Protein AF-A0AAV0WCC9-F1 (afdb_monomer_lite)

Sequence (96 aa):
MLQKLVGNKNSCFVHTHEEETTLNRQKINNSCKRKAVDSVVEKPSTIIRRELTQHENEGNLLMSDIKLISRNVQNARASCYPKIPKSRKEVHNTLR

Radius of gyration: 25.15 Å; chains: 1; bounding box: 45×59×78 Å

Secondary structure (DSSP, 8-state):
----------------PPPTHHHHHHHHHHHHHHHHHHTTTS-HHHHHHHHHHHTTTT----HHHHHHHHHHHHHHHHTTSPPPP-SHHHHHHHH-

Foldseek 3Di:
DDDDPPPPPPPPPPPPPDDCQVVLLVVLLVQLLVVCQVCVPDDSVVSSVVSCVVCVPRHPDDPVSSVVSSVSSVVSSVVVDDDDDPDPVVVVVVVD

Structure (mmCIF, N/CA/C/O backbone):
data_AF-A0AAV0WCC9-F1
#
_entry.id   AF-A0AAV0WCC9-F1
#
loop_
_atom_site.group_PDB
_atom_site.id
_atom_site.type_symbol
_atom_site.label_atom_id
_atom_site.label_alt_id
_atom_site.label_comp_id
_atom_site.label_asym_id
_atom_site.label_entity_id
_atom_site.label_seq_id
_atom_site.pdbx_PDB_ins_code
_atom_site.Cartn_x
_atom_site.Cartn_y
_atom_site.Cartn_z
_atom_site.occupancy
_atom_site.B_iso_or_equiv
_atom_site.auth_seq_id
_atom_site.auth_comp_id
_atom_site.auth_asym_id
_atom_site.auth_atom_id
_atom_site.pdbx_PDB_model_num
ATOM 1 N N . MET A 1 1 ? 20.030 48.663 -52.511 1.00 41.97 1 MET A N 1
ATOM 2 C CA . MET A 1 1 ? 19.218 47.879 -51.555 1.00 41.97 1 MET A CA 1
ATOM 3 C C . MET A 1 1 ? 19.903 46.541 -51.344 1.00 41.97 1 MET A C 1
ATOM 5 O O . MET A 1 1 ? 19.880 45.731 -52.256 1.00 41.97 1 MET A O 1
ATOM 9 N N . LEU A 1 2 ? 20.550 46.324 -50.198 1.00 43.84 2 LEU A N 1
ATOM 10 C CA . LEU A 1 2 ? 21.044 45.003 -49.804 1.00 43.84 2 LEU A CA 1
ATOM 11 C C . LEU A 1 2 ? 20.440 44.654 -48.443 1.00 43.84 2 LEU A C 1
ATOM 13 O O . LEU A 1 2 ? 20.398 45.471 -47.525 1.00 43.84 2 LEU A O 1
ATOM 17 N N . GLN A 1 3 ? 19.849 43.469 -48.425 1.00 44.81 3 GLN A N 1
ATOM 18 C CA . GLN A 1 3 ? 18.863 42.952 -47.489 1.00 44.81 3 GLN A CA 1
ATOM 19 C C . GLN A 1 3 ? 19.478 42.742 -46.097 1.00 44.81 3 GLN A C 1
ATOM 21 O O . GLN A 1 3 ? 20.532 42.125 -45.965 1.00 44.81 3 GLN A O 1
ATOM 26 N N . LYS A 1 4 ? 18.814 43.240 -45.047 1.00 47.34 4 LYS A N 1
ATOM 27 C CA . LYS A 1 4 ? 19.166 42.923 -43.657 1.00 47.34 4 LYS A CA 1
ATOM 28 C C . LYS A 1 4 ? 18.871 41.440 -43.406 1.00 47.34 4 LYS A C 1
ATOM 30 O O . LYS A 1 4 ? 17.716 41.029 -43.492 1.00 47.34 4 LYS A O 1
ATOM 35 N N . LEU A 1 5 ? 19.895 40.659 -43.064 1.00 53.81 5 LEU A N 1
ATOM 36 C CA . LEU A 1 5 ? 19.734 39.317 -42.503 1.00 53.81 5 LEU A CA 1
ATOM 37 C C . LEU A 1 5 ? 19.137 39.451 -41.097 1.00 53.81 5 LEU A C 1
ATOM 39 O O . LEU A 1 5 ? 19.838 39.728 -40.125 1.00 53.81 5 LEU A O 1
ATOM 43 N N . VAL A 1 6 ? 17.818 39.290 -40.997 1.00 53.28 6 VAL A N 1
ATOM 44 C CA . VAL A 1 6 ? 17.133 39.092 -39.719 1.00 53.28 6 VAL A CA 1
ATOM 45 C C . VAL A 1 6 ? 17.501 37.691 -39.242 1.00 53.28 6 VAL A C 1
ATOM 47 O O . VAL A 1 6 ? 16.992 36.694 -39.748 1.00 53.28 6 VAL A O 1
ATOM 50 N N . GLY A 1 7 ? 18.438 37.620 -38.297 1.00 51.75 7 GLY A N 1
ATOM 51 C CA . GLY A 1 7 ? 18.761 36.392 -37.582 1.00 51.75 7 GLY A CA 1
ATOM 52 C C . GLY A 1 7 ? 17.533 35.921 -36.814 1.00 51.75 7 GLY A C 1
ATOM 53 O O . GLY A 1 7 ? 17.230 36.434 -35.738 1.00 51.75 7 GLY A O 1
ATOM 54 N N . ASN A 1 8 ? 16.810 34.967 -37.393 1.00 58.97 8 ASN A N 1
ATOM 55 C CA . ASN A 1 8 ? 15.681 34.325 -36.751 1.00 58.97 8 ASN A CA 1
ATOM 56 C C . ASN A 1 8 ? 16.201 33.428 -35.618 1.00 58.97 8 ASN A C 1
ATOM 58 O O . ASN A 1 8 ? 16.703 32.329 -35.857 1.00 58.97 8 ASN A O 1
ATOM 62 N N . LYS A 1 9 ? 16.121 33.912 -34.375 1.00 61.25 9 LYS A N 1
ATOM 63 C CA . LYS A 1 9 ? 16.386 33.101 -33.185 1.00 61.25 9 LYS A CA 1
ATOM 64 C C . LYS A 1 9 ? 15.173 32.208 -32.927 1.00 61.25 9 LYS A C 1
ATOM 66 O O . LYS A 1 9 ? 14.402 32.458 -32.007 1.00 61.25 9 LYS A O 1
ATOM 71 N N . ASN A 1 10 ? 15.026 31.150 -33.720 1.00 64.12 10 ASN A N 1
ATOM 72 C CA . ASN A 1 10 ? 14.186 30.022 -33.335 1.00 64.12 10 ASN A CA 1
ATOM 73 C C . ASN A 1 10 ? 14.878 29.316 -32.161 1.00 64.12 10 ASN A C 1
ATOM 75 O O . ASN A 1 10 ? 15.649 28.378 -32.354 1.00 64.12 10 ASN A O 1
ATOM 79 N N . SER A 1 11 ? 14.651 29.794 -30.936 1.00 63.59 11 SER A N 1
ATOM 80 C CA . SER A 1 11 ? 15.025 29.051 -29.737 1.00 63.59 11 SER A CA 1
ATOM 81 C C . SER A 1 11 ? 14.133 27.814 -29.661 1.00 63.59 11 SER A C 1
ATOM 83 O O . SER A 1 11 ? 13.000 27.878 -29.185 1.00 63.59 11 SER A O 1
ATOM 85 N N . CYS A 1 12 ? 14.627 26.692 -30.178 1.00 65.25 12 CYS A N 1
ATOM 86 C CA . CYS A 1 12 ? 14.043 25.388 -29.907 1.00 65.25 12 CYS A CA 1
ATOM 87 C C . CYS A 1 12 ? 14.224 25.125 -28.409 1.00 65.25 12 CYS A C 1
ATOM 89 O O . CYS A 1 12 ? 15.340 24.888 -27.945 1.00 65.25 12 CYS A O 1
ATOM 91 N N . PHE A 1 13 ? 13.145 25.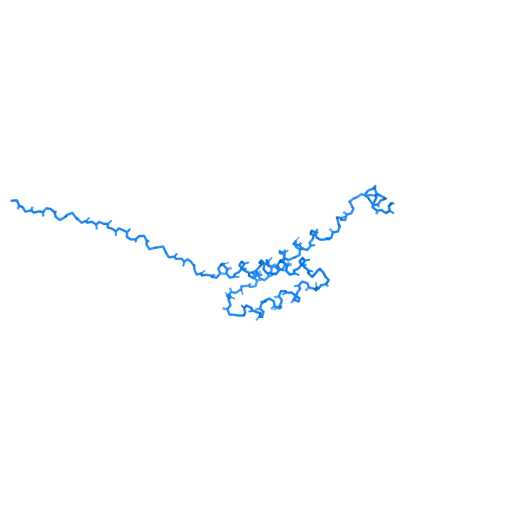261 -27.639 1.00 59.19 13 PHE A N 1
ATOM 92 C CA . PHE A 1 13 ? 13.132 24.890 -26.231 1.00 59.19 13 PHE A CA 1
ATOM 93 C C . PHE A 1 13 ? 13.246 23.365 -26.181 1.00 59.19 13 PHE A C 1
ATOM 95 O O . PHE A 1 13 ? 12.265 22.651 -26.382 1.00 59.19 13 PHE A O 1
ATOM 102 N N . VAL A 1 14 ? 14.463 22.855 -25.998 1.00 64.88 14 VAL A N 1
ATOM 103 C CA . VAL A 1 14 ? 14.683 21.424 -25.785 1.00 64.88 14 VAL A CA 1
ATOM 104 C C . VAL A 1 14 ? 14.049 21.084 -24.443 1.00 64.88 14 VAL A C 1
ATOM 106 O O . VAL A 1 14 ? 14.565 21.449 -23.389 1.00 64.88 14 VAL A O 1
ATOM 109 N N . HIS A 1 15 ? 12.885 20.439 -24.480 1.00 63.22 15 HIS A N 1
ATOM 110 C CA . HIS A 1 15 ? 12.250 19.922 -23.280 1.00 63.22 15 HIS A CA 1
ATOM 111 C C . HIS A 1 15 ? 12.935 18.601 -22.931 1.00 63.22 15 HIS A C 1
ATOM 113 O O . HIS A 1 15 ? 12.559 17.539 -23.422 1.00 63.22 15 HIS A O 1
ATOM 119 N N . THR A 1 16 ? 14.012 18.680 -22.152 1.00 62.78 16 THR A N 1
ATOM 120 C CA . THR A 1 16 ? 14.681 17.497 -21.612 1.00 62.78 16 THR A CA 1
ATOM 121 C C . THR A 1 16 ? 13.710 16.832 -20.640 1.00 62.78 16 THR A C 1
ATOM 123 O O . THR A 1 16 ? 13.490 17.334 -19.540 1.00 62.78 16 THR A O 1
ATOM 126 N N . HIS A 1 17 ? 13.061 15.753 -21.073 1.00 60.94 17 HIS A N 1
ATOM 127 C CA . HIS A 1 17 ? 12.194 14.973 -20.201 1.00 60.94 17 HIS A CA 1
ATOM 128 C C . HIS A 1 17 ? 13.090 14.290 -19.162 1.00 60.94 17 HIS A C 1
ATOM 130 O O . HIS A 1 17 ? 13.983 13.528 -19.533 1.00 60.94 17 HIS A O 1
ATOM 136 N N . GLU A 1 18 ? 12.895 14.589 -17.875 1.00 58.12 18 GLU A N 1
ATOM 137 C CA . GLU A 1 18 ? 13.541 13.815 -16.813 1.00 58.12 18 GLU A CA 1
ATOM 138 C C . GLU A 1 18 ? 13.189 12.335 -17.000 1.00 58.12 18 GLU A C 1
ATOM 140 O O . GLU A 1 18 ? 12.065 12.000 -17.391 1.00 58.12 18 GLU A O 1
ATOM 145 N N . GLU A 1 19 ? 14.165 11.455 -16.782 1.00 59.84 19 GLU A N 1
ATOM 146 C CA . GLU A 1 19 ? 14.032 10.038 -17.106 1.00 59.84 19 GLU A CA 1
ATOM 147 C C . GLU A 1 19 ? 12.757 9.416 -16.517 1.00 59.84 19 GLU A C 1
ATOM 149 O O . GLU A 1 19 ? 12.375 9.694 -15.375 1.00 59.84 19 GLU A O 1
ATOM 154 N N . GLU A 1 20 ? 12.138 8.511 -17.284 1.00 63.47 20 GLU A N 1
ATOM 155 C CA . GLU A 1 20 ? 10.832 7.851 -17.068 1.00 63.47 20 GLU A CA 1
ATOM 156 C C . GLU A 1 20 ? 10.689 7.095 -15.721 1.00 63.47 20 GLU A C 1
ATOM 158 O O . GLU A 1 20 ? 9.646 6.536 -15.373 1.00 63.47 20 GLU A O 1
ATOM 163 N N . THR A 1 21 ? 11.734 7.120 -14.900 1.00 69.56 21 THR A N 1
ATOM 164 C CA . THR A 1 21 ? 11.830 6.499 -13.582 1.00 69.56 21 THR A CA 1
ATOM 165 C C . THR A 1 21 ? 10.744 6.956 -12.600 1.00 69.56 21 THR A C 1
ATOM 167 O O . THR A 1 21 ? 10.356 6.194 -11.712 1.00 69.56 21 THR A O 1
ATOM 170 N N . THR A 1 22 ? 10.227 8.183 -12.729 1.00 76.81 22 THR A N 1
ATOM 171 C CA . THR A 1 22 ? 9.146 8.708 -11.874 1.00 76.81 22 THR A CA 1
ATOM 172 C C . THR A 1 22 ? 7.812 8.027 -12.165 1.00 76.81 22 THR A C 1
ATOM 174 O O . THR A 1 22 ? 7.105 7.635 -11.233 1.00 76.81 22 THR A O 1
ATOM 177 N N . LEU A 1 23 ? 7.491 7.814 -13.442 1.00 80.69 23 LEU A N 1
ATOM 178 C CA . LEU A 1 23 ? 6.278 7.117 -13.865 1.00 80.69 23 LEU A CA 1
ATOM 179 C C . LEU A 1 23 ? 6.310 5.653 -13.434 1.00 80.69 23 LEU A C 1
ATOM 181 O O . LEU A 1 23 ? 5.318 5.149 -12.909 1.00 80.69 23 LEU A O 1
ATOM 185 N N . ASN A 1 24 ? 7.457 4.988 -13.555 1.00 83.31 24 ASN A N 1
ATOM 186 C CA . ASN A 1 24 ? 7.585 3.590 -13.145 1.00 83.31 24 ASN A CA 1
ATOM 187 C C . ASN A 1 24 ? 7.459 3.423 -11.622 1.00 83.31 24 ASN A C 1
ATOM 189 O O . ASN A 1 24 ? 6.694 2.578 -11.150 1.00 83.31 24 ASN A O 1
ATOM 193 N N . ARG A 1 25 ? 8.069 4.317 -10.827 1.00 86.56 25 ARG A N 1
ATOM 194 C CA . ARG A 1 25 ? 7.830 4.392 -9.370 1.00 86.56 25 ARG A CA 1
ATOM 195 C C . ARG A 1 25 ? 6.342 4.518 -9.036 1.00 86.56 25 ARG A C 1
ATOM 197 O O . ARG A 1 25 ? 5.839 3.841 -8.134 1.00 86.56 25 ARG A O 1
ATOM 204 N N . GLN A 1 26 ? 5.626 5.381 -9.755 1.00 88.69 26 GLN A N 1
ATOM 205 C CA . GLN A 1 26 ? 4.195 5.589 -9.544 1.00 88.69 26 GLN A CA 1
ATOM 206 C C . GLN A 1 26 ? 3.363 4.363 -9.932 1.00 88.69 26 GLN A C 1
ATOM 208 O O . GLN A 1 26 ? 2.456 4.002 -9.176 1.00 88.69 26 GLN A O 1
ATOM 213 N N . LYS A 1 27 ? 3.677 3.699 -11.054 1.00 89.88 27 LYS A N 1
ATOM 214 C CA . LYS A 1 27 ? 3.021 2.452 -11.487 1.00 89.88 27 LYS A CA 1
ATOM 215 C C . LYS A 1 27 ? 3.119 1.381 -10.400 1.00 89.88 27 LYS A C 1
ATOM 217 O O . LYS A 1 27 ? 2.084 0.883 -9.949 1.00 89.88 27 LYS A O 1
ATOM 222 N N . ILE A 1 28 ? 4.328 1.119 -9.898 1.00 90.88 28 ILE A N 1
ATOM 223 C CA . ILE A 1 28 ? 4.581 0.128 -8.840 1.00 90.88 28 ILE A CA 1
ATOM 224 C C . ILE A 1 28 ? 3.827 0.499 -7.556 1.00 90.88 28 ILE A C 1
ATOM 226 O O . ILE A 1 28 ? 3.118 -0.327 -6.979 1.00 90.88 28 ILE A O 1
ATOM 230 N N . ASN A 1 29 ? 3.906 1.762 -7.120 1.00 92.00 29 ASN A N 1
ATOM 231 C CA . ASN A 1 29 ? 3.195 2.234 -5.928 1.00 92.00 29 ASN A CA 1
ATOM 232 C C . ASN A 1 29 ? 1.669 2.072 -6.054 1.00 92.00 29 ASN A C 1
ATOM 234 O O . ASN A 1 29 ? 1.002 1.655 -5.105 1.00 92.00 29 ASN A O 1
ATOM 238 N N . ASN A 1 30 ? 1.099 2.394 -7.214 1.00 93.31 30 ASN A N 1
ATOM 239 C CA . ASN A 1 30 ? -0.337 2.279 -7.449 1.00 93.31 30 ASN A CA 1
ATOM 240 C C . ASN A 1 30 ? -0.795 0.818 -7.524 1.00 93.31 30 ASN A C 1
ATOM 242 O O . ASN A 1 30 ? -1.828 0.488 -6.938 1.00 93.31 30 ASN A O 1
ATOM 246 N N . SER A 1 31 ? -0.018 -0.054 -8.167 1.00 92.69 31 SER A N 1
ATOM 247 C CA . SER A 1 31 ? -0.297 -1.492 -8.212 1.00 92.69 31 SER A CA 1
ATOM 248 C C . SER A 1 31 ? -0.286 -2.111 -6.810 1.00 92.69 31 SER A C 1
ATOM 250 O O . SER A 1 31 ? -1.263 -2.742 -6.398 1.00 92.69 31 SER A O 1
ATOM 252 N N . CYS A 1 32 ? 0.749 -1.816 -6.014 1.00 94.12 32 CYS A N 1
ATOM 253 C CA . CYS A 1 32 ? 0.849 -2.244 -4.619 1.00 94.12 32 CYS A CA 1
ATOM 254 C C . CYS A 1 32 ? -0.357 -1.799 -3.775 1.00 94.12 32 CYS A C 1
ATOM 256 O O . CYS A 1 32 ? -0.914 -2.609 -3.035 1.00 94.12 32 CYS A O 1
ATOM 258 N N . LYS A 1 33 ? -0.788 -0.530 -3.884 1.00 95.00 33 LYS A N 1
ATOM 259 C CA . LYS A 1 33 ? -1.959 -0.017 -3.147 1.00 95.00 33 LYS A CA 1
ATOM 260 C C . LYS A 1 33 ? -3.242 -0.767 -3.503 1.00 95.00 33 LYS A C 1
ATOM 262 O O . LYS A 1 33 ? -3.986 -1.125 -2.597 1.00 95.00 33 LYS A O 1
ATOM 267 N N . ARG A 1 34 ? -3.490 -1.016 -4.796 1.00 94.44 34 ARG A N 1
ATOM 268 C CA . ARG A 1 34 ? -4.680 -1.749 -5.262 1.00 94.44 34 ARG A CA 1
ATOM 269 C C . ARG A 1 34 ? -4.700 -3.173 -4.714 1.00 94.44 34 ARG A C 1
ATOM 271 O O . ARG A 1 34 ? -5.624 -3.532 -3.997 1.00 94.44 34 ARG A O 1
ATOM 278 N N . LYS A 1 35 ? -3.620 -3.931 -4.933 1.00 93.19 35 LYS A N 1
ATOM 279 C CA . LYS A 1 35 ? -3.508 -5.324 -4.466 1.00 93.19 35 LYS A CA 1
ATOM 280 C C . LYS A 1 35 ? -3.624 -5.448 -2.945 1.00 93.19 35 LYS A C 1
ATOM 282 O O . LYS A 1 35 ? -4.108 -6.456 -2.444 1.00 93.19 35 LYS A O 1
ATOM 287 N N . ALA A 1 36 ? -3.188 -4.432 -2.204 1.00 92.38 36 ALA A N 1
ATOM 288 C CA . ALA A 1 36 ? -3.299 -4.406 -0.751 1.00 92.38 36 ALA A CA 1
ATOM 289 C C . ALA A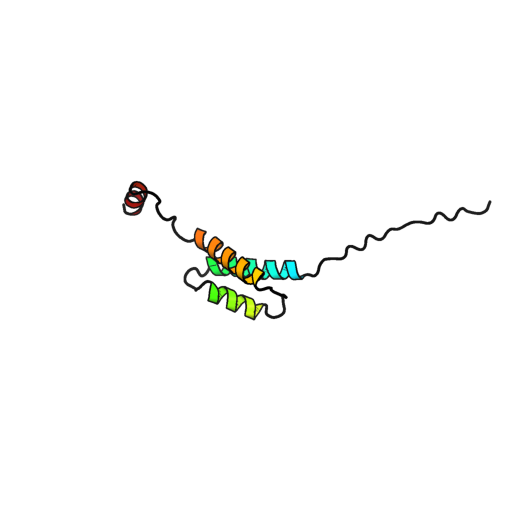 1 36 ? -4.731 -4.217 -0.237 1.00 92.38 36 ALA A C 1
ATOM 291 O O . ALA A 1 36 ? -5.046 -4.731 0.834 1.00 92.38 36 ALA A O 1
ATOM 292 N N . VAL A 1 37 ? -5.567 -3.496 -0.985 1.00 92.94 37 VAL A N 1
ATOM 293 C CA . VAL A 1 37 ? -7.001 -3.345 -0.707 1.00 92.94 37 VAL A CA 1
ATOM 294 C C . VAL A 1 37 ? -7.764 -4.589 -1.163 1.00 92.94 37 VAL A C 1
ATOM 296 O O . VAL A 1 37 ? -8.608 -5.080 -0.424 1.00 92.94 37 VAL A O 1
ATOM 299 N N . ASP A 1 38 ? -7.418 -5.147 -2.326 1.00 91.56 38 ASP A N 1
ATOM 300 C CA . ASP A 1 38 ? -8.072 -6.347 -2.866 1.00 91.56 38 ASP A CA 1
ATOM 301 C C . ASP A 1 38 ? -7.778 -7.597 -2.012 1.00 91.56 38 ASP A C 1
ATOM 303 O O . ASP A 1 38 ? -8.644 -8.445 -1.808 1.00 91.56 38 ASP A O 1
ATOM 307 N N . SER A 1 39 ? -6.555 -7.708 -1.478 1.00 88.88 39 SER A N 1
ATOM 308 C CA . SER A 1 39 ? -6.082 -8.845 -0.679 1.00 88.88 39 SER A CA 1
ATOM 309 C C . SER A 1 39 ? -5.660 -8.405 0.727 1.00 88.88 39 SER A C 1
ATOM 311 O O . SER A 1 39 ? -4.484 -8.426 1.10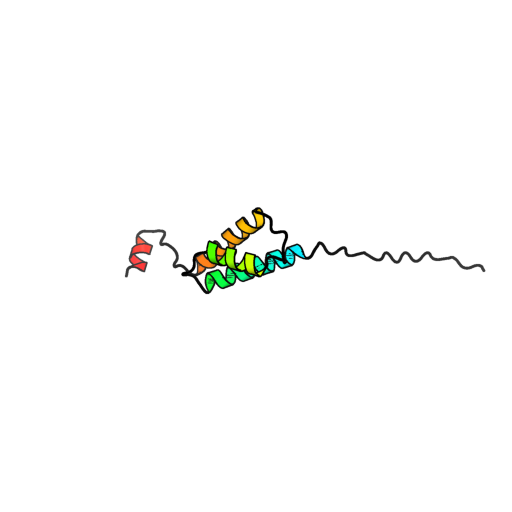4 1.00 88.88 39 SER A O 1
ATOM 313 N N . VAL A 1 40 ? -6.639 -8.005 1.545 1.00 86.75 40 VAL A N 1
ATOM 314 C CA . VAL A 1 40 ? -6.405 -7.545 2.931 1.00 86.75 40 VAL A CA 1
ATOM 315 C C . VAL A 1 40 ? -5.801 -8.647 3.819 1.00 86.75 40 VAL A C 1
ATOM 317 O O . VAL A 1 40 ? -5.103 -8.354 4.791 1.00 86.75 40 VAL A O 1
ATOM 320 N N . VAL A 1 41 ? -6.019 -9.922 3.488 1.00 87.88 41 VAL A N 1
ATOM 321 C CA . VAL A 1 41 ? -5.501 -11.071 4.256 1.00 87.88 41 VAL A CA 1
ATOM 322 C C . VAL A 1 41 ? -4.000 -11.282 4.029 1.00 87.88 41 VAL A C 1
ATOM 324 O O . VAL A 1 41 ? -3.280 -11.713 4.931 1.00 87.88 41 VAL A O 1
ATOM 327 N N . GLU A 1 42 ? -3.494 -10.955 2.840 1.00 90.44 42 GLU A N 1
ATOM 328 C CA . GLU A 1 42 ? -2.088 -11.155 2.498 1.00 90.44 42 GLU A CA 1
ATOM 329 C C . GLU A 1 42 ? -1.188 -10.158 3.242 1.00 90.44 42 GLU A C 1
ATOM 331 O O . GLU A 1 42 ? -1.574 -9.024 3.522 1.00 90.44 42 GLU A O 1
ATOM 336 N N . LYS A 1 43 ? 0.045 -10.551 3.579 1.00 91.00 43 LYS A N 1
ATOM 337 C CA . LYS A 1 43 ? 0.995 -9.643 4.237 1.00 91.00 43 LYS A CA 1
ATOM 338 C C . LYS A 1 43 ? 1.465 -8.556 3.253 1.00 91.00 43 LYS A C 1
ATOM 340 O O . LYS A 1 43 ? 1.903 -8.900 2.154 1.00 91.00 43 LYS A O 1
ATOM 345 N N . PRO A 1 44 ? 1.507 -7.267 3.653 1.00 91.19 44 PRO A N 1
ATOM 346 C CA . PRO A 1 44 ? 1.995 -6.173 2.804 1.00 91.19 44 PRO A CA 1
ATOM 347 C C . PRO A 1 44 ? 3.373 -6.424 2.179 1.00 91.19 44 PRO A C 1
ATOM 349 O O . PRO A 1 44 ? 3.597 -6.113 1.015 1.00 91.19 44 PRO A O 1
ATOM 352 N N . SER A 1 45 ? 4.292 -7.035 2.931 1.00 91.81 45 SER A N 1
ATOM 353 C CA . SER A 1 45 ? 5.644 -7.340 2.452 1.00 91.81 45 SER A CA 1
ATOM 354 C C . SER A 1 45 ? 5.680 -8.409 1.359 1.00 91.81 45 SER A C 1
ATOM 356 O O . SER A 1 45 ? 6.633 -8.446 0.586 1.00 91.81 45 SER A O 1
ATOM 358 N N . THR A 1 46 ? 4.680 -9.289 1.287 1.00 93.00 46 THR A N 1
ATOM 359 C CA . THR A 1 46 ? 4.553 -10.274 0.204 1.00 93.00 46 THR A CA 1
ATOM 360 C C . THR A 1 46 ? 4.054 -9.599 -1.066 1.00 93.00 46 THR A C 1
ATOM 362 O O . THR A 1 46 ? 4.634 -9.808 -2.126 1.00 93.00 46 THR A O 1
ATOM 365 N N . ILE A 1 47 ? 3.059 -8.714 -0.943 1.00 92.88 47 ILE A N 1
ATOM 366 C CA . ILE A 1 47 ? 2.526 -7.925 -2.063 1.00 92.88 47 ILE A CA 1
ATOM 367 C C . ILE A 1 47 ? 3.636 -7.083 -2.692 1.00 92.88 47 ILE A C 1
ATOM 369 O O . ILE A 1 47 ? 3.838 -7.150 -3.899 1.00 92.88 47 ILE A O 1
ATOM 373 N N . ILE A 1 48 ? 4.391 -6.349 -1.867 1.00 91.94 48 ILE A N 1
ATOM 374 C CA . ILE A 1 48 ? 5.481 -5.486 -2.336 1.00 91.94 48 ILE A CA 1
ATOM 375 C C . ILE A 1 48 ? 6.573 -6.314 -3.008 1.00 91.94 48 ILE A C 1
ATOM 377 O O . ILE A 1 48 ? 6.971 -5.986 -4.115 1.00 91.94 48 ILE A O 1
ATOM 381 N N . ARG A 1 49 ? 7.034 -7.408 -2.385 1.00 91.00 49 ARG A N 1
ATOM 382 C CA . ARG A 1 49 ? 8.066 -8.266 -2.991 1.00 91.00 49 ARG A CA 1
ATOM 383 C C . ARG A 1 49 ? 7.622 -8.837 -4.334 1.00 91.00 49 ARG A C 1
ATOM 385 O O . ARG A 1 49 ? 8.378 -8.754 -5.289 1.00 91.00 49 ARG A O 1
ATOM 392 N N . ARG A 1 50 ? 6.392 -9.353 -4.416 1.00 91.44 50 ARG A N 1
ATOM 393 C CA . ARG A 1 50 ? 5.828 -9.882 -5.664 1.00 91.44 50 ARG A CA 1
ATOM 394 C C . ARG A 1 50 ? 5.780 -8.815 -6.753 1.00 91.44 50 ARG A C 1
ATOM 396 O O . ARG A 1 50 ? 6.137 -9.106 -7.886 1.00 91.44 50 ARG A O 1
A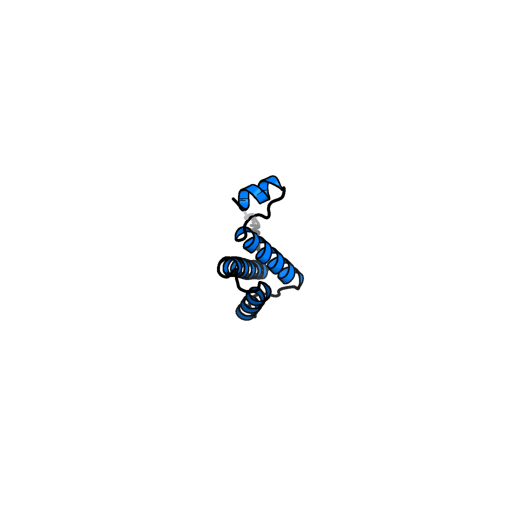TOM 403 N N . GLU A 1 51 ? 5.360 -7.601 -6.409 1.00 89.50 51 GLU A N 1
ATOM 404 C CA . GLU A 1 51 ? 5.299 -6.498 -7.368 1.00 89.50 51 GLU A CA 1
ATOM 405 C C . GLU A 1 51 ? 6.697 -6.081 -7.833 1.00 89.50 51 GLU A C 1
ATOM 407 O O . GLU A 1 51 ? 6.921 -5.914 -9.022 1.00 89.50 51 GLU A O 1
ATOM 412 N N . LEU A 1 52 ? 7.665 -5.985 -6.919 1.00 87.81 52 LEU A N 1
ATOM 413 C CA . LEU A 1 52 ? 9.044 -5.639 -7.265 1.00 87.81 52 LEU A CA 1
ATOM 414 C C . LEU A 1 52 ? 9.688 -6.668 -8.202 1.00 87.81 52 LEU A C 1
ATOM 416 O O . LEU A 1 52 ? 10.355 -6.272 -9.147 1.00 87.81 52 LEU A O 1
ATOM 420 N N . THR A 1 53 ? 9.452 -7.965 -7.986 1.00 87.06 53 THR A N 1
ATOM 421 C CA . THR A 1 53 ? 9.935 -9.019 -8.894 1.00 87.06 53 THR A CA 1
ATOM 422 C C . THR A 1 53 ? 9.234 -8.979 -10.256 1.00 87.06 53 THR A C 1
ATOM 424 O O . THR A 1 53 ? 9.837 -9.308 -11.267 1.00 87.06 53 THR A O 1
ATOM 427 N N . GLN A 1 54 ? 7.967 -8.557 -10.319 1.00 86.12 54 GLN A N 1
ATOM 428 C CA . GLN A 1 54 ? 7.253 -8.396 -11.595 1.00 86.12 54 GLN A CA 1
ATOM 429 C C . GLN A 1 54 ? 7.770 -7.204 -12.415 1.00 86.12 54 GLN A C 1
ATOM 431 O O . GLN A 1 54 ? 7.699 -7.240 -13.639 1.00 86.12 54 GLN A O 1
ATOM 436 N N . HIS A 1 55 ? 8.316 -6.187 -11.745 1.00 78.19 55 HIS A N 1
ATOM 437 C CA . HIS A 1 55 ? 8.821 -4.946 -12.343 1.00 78.19 55 HIS A CA 1
ATOM 438 C C . HIS A 1 55 ? 10.346 -4.816 -12.236 1.00 78.19 55 HIS A C 1
ATOM 440 O O . HIS A 1 55 ? 10.868 -3.705 -12.169 1.00 78.19 55 HIS A O 1
ATOM 446 N N . GLU A 1 56 ? 11.070 -5.939 -12.204 1.00 65.19 56 GLU A N 1
ATOM 447 C CA . GLU A 1 56 ? 12.518 -5.998 -11.925 1.00 65.19 56 GLU A CA 1
ATOM 448 C C . GLU A 1 56 ? 13.361 -5.144 -12.897 1.00 65.19 56 GLU A C 1
ATOM 450 O O . GLU A 1 56 ? 14.418 -4.640 -12.527 1.00 65.19 56 GLU A O 1
ATOM 455 N N . ASN A 1 57 ? 12.841 -4.884 -14.102 1.00 64.00 57 ASN A N 1
ATOM 456 C CA . ASN A 1 57 ? 13.473 -4.042 -15.123 1.00 64.00 57 ASN A CA 1
ATOM 457 C C . ASN A 1 57 ? 12.983 -2.578 -15.140 1.00 64.00 57 ASN A C 1
ATOM 459 O O . ASN A 1 57 ? 13.506 -1.780 -15.914 1.00 64.00 57 ASN A O 1
ATOM 463 N N . GLU A 1 58 ? 11.970 -2.199 -14.348 1.00 62.53 58 GLU A N 1
ATOM 464 C CA . GLU A 1 58 ? 11.279 -0.909 -14.522 1.00 62.53 58 GLU A CA 1
ATOM 465 C C . GLU A 1 5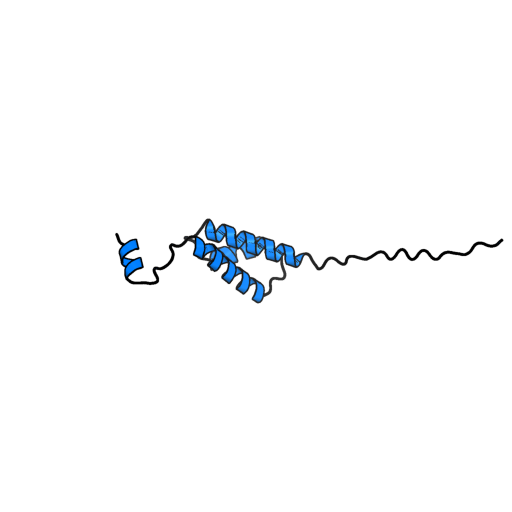8 ? 11.823 0.244 -13.671 1.00 62.53 58 GLU A C 1
ATOM 467 O O . GLU A 1 58 ? 11.455 1.397 -13.908 1.00 62.53 58 GLU A O 1
ATOM 472 N N . GLY A 1 59 ? 12.689 0.029 -12.682 1.00 59.66 59 GLY A N 1
ATOM 473 C CA . GLY A 1 59 ? 13.047 1.163 -11.839 1.00 59.66 59 GLY A CA 1
ATOM 474 C C . GLY A 1 59 ? 14.259 0.964 -10.973 1.00 59.66 59 GLY A C 1
ATOM 475 O O . GLY A 1 59 ? 14.288 0.081 -10.123 1.00 59.66 59 GLY A O 1
ATOM 476 N N . ASN A 1 60 ? 15.189 1.905 -11.118 1.00 70.88 60 ASN A N 1
ATOM 477 C CA . ASN A 1 60 ? 16.209 2.285 -10.146 1.00 70.88 60 ASN A CA 1
ATOM 478 C C . ASN A 1 60 ? 15.555 2.701 -8.812 1.00 70.88 60 ASN A C 1
ATOM 480 O O . ASN A 1 60 ? 15.587 3.874 -8.430 1.00 70.88 60 ASN A O 1
ATOM 484 N N . LEU A 1 61 ? 14.872 1.769 -8.147 1.00 79.81 61 LEU A N 1
ATOM 485 C CA . LEU A 1 61 ? 14.165 1.983 -6.900 1.00 79.81 61 LEU A CA 1
ATOM 486 C C . LEU A 1 61 ? 15.183 2.083 -5.785 1.00 79.81 61 LEU A C 1
ATOM 488 O O . LEU A 1 61 ? 15.939 1.151 -5.509 1.00 79.81 61 LEU A O 1
ATOM 492 N N . LEU A 1 62 ? 15.175 3.226 -5.118 1.00 85.12 62 LEU A N 1
ATOM 493 C CA . LEU A 1 62 ? 16.007 3.420 -3.952 1.00 85.12 62 LEU A CA 1
ATOM 494 C C . LEU A 1 62 ? 15.309 2.820 -2.725 1.00 85.12 62 LEU A C 1
ATOM 496 O O . LEU A 1 62 ? 14.086 2.675 -2.665 1.00 85.12 62 LEU A O 1
ATOM 500 N N . MET A 1 63 ? 16.077 2.550 -1.673 1.00 87.88 63 MET A N 1
ATOM 501 C CA . MET A 1 63 ? 15.527 2.099 -0.390 1.00 87.88 63 MET A CA 1
ATOM 502 C C . MET A 1 63 ? 14.462 3.068 0.172 1.00 87.88 63 MET A C 1
ATOM 504 O O . MET A 1 63 ? 13.528 2.645 0.858 1.00 87.88 63 MET A O 1
ATOM 508 N N . SER A 1 64 ? 14.571 4.370 -0.120 1.00 89.25 64 SER A N 1
ATOM 509 C CA . SER A 1 64 ? 13.557 5.372 0.237 1.00 89.25 64 SER A CA 1
ATOM 510 C C . SER A 1 64 ? 12.211 5.112 -0.439 1.00 89.25 64 SER A C 1
ATOM 512 O O . SER A 1 64 ? 11.174 5.246 0.212 1.00 89.25 64 SER A O 1
ATOM 514 N N . ASP A 1 65 ? 12.223 4.680 -1.700 1.00 88.88 65 ASP A N 1
ATOM 515 C CA . ASP A 1 65 ? 11.016 4.382 -2.471 1.00 88.88 65 ASP A CA 1
ATOM 516 C C . ASP A 1 65 ? 10.287 3.181 -1.871 1.00 88.88 65 ASP A C 1
ATOM 518 O O . ASP A 1 65 ? 9.081 3.229 -1.644 1.00 88.88 65 ASP A O 1
ATOM 522 N N . ILE A 1 66 ? 11.025 2.130 -1.502 1.00 90.38 66 ILE A N 1
ATOM 523 C CA . ILE A 1 66 ? 10.458 0.929 -0.871 1.00 90.38 66 ILE A CA 1
ATOM 524 C C . ILE A 1 66 ? 9.798 1.276 0.472 1.00 90.38 66 ILE A C 1
ATOM 526 O O . ILE A 1 66 ? 8.694 0.805 0.774 1.00 90.38 66 ILE A O 1
ATOM 530 N N . LYS A 1 67 ? 10.436 2.137 1.277 1.00 93.25 67 LYS A N 1
ATOM 531 C CA . LYS A 1 67 ? 9.857 2.635 2.537 1.00 93.25 67 LYS A CA 1
ATOM 532 C C . LYS A 1 67 ? 8.574 3.430 2.288 1.00 93.25 67 LYS A C 1
ATOM 534 O O . LYS A 1 67 ? 7.592 3.241 3.009 1.00 93.25 67 LYS A O 1
ATOM 539 N N . LEU A 1 68 ? 8.568 4.289 1.269 1.00 93.38 68 LEU A N 1
ATOM 540 C CA . LEU A 1 68 ? 7.398 5.080 0.895 1.00 93.38 68 LEU A CA 1
ATOM 541 C C . LEU A 1 68 ? 6.242 4.188 0.420 1.00 93.38 68 LEU A C 1
ATOM 543 O O . LEU A 1 68 ? 5.124 4.332 0.913 1.00 93.38 68 LEU A O 1
ATOM 547 N N . ILE A 1 69 ? 6.519 3.225 -0.462 1.00 93.50 69 ILE A N 1
ATOM 548 C CA . ILE A 1 69 ? 5.542 2.239 -0.946 1.00 93.50 69 ILE A CA 1
ATOM 549 C C . ILE A 1 69 ? 4.955 1.466 0.236 1.00 93.50 69 ILE A C 1
ATOM 551 O O . ILE A 1 69 ? 3.738 1.352 0.351 1.00 93.50 69 ILE A O 1
ATOM 555 N N . SER A 1 70 ? 5.796 1.006 1.165 1.00 94.25 70 SER A N 1
ATOM 556 C CA . SER A 1 70 ? 5.348 0.278 2.359 1.00 94.25 70 SER A CA 1
ATOM 557 C C . SER A 1 70 ? 4.371 1.094 3.207 1.00 94.25 70 SER A C 1
ATOM 559 O O . SER A 1 70 ? 3.330 0.582 3.622 1.00 94.25 70 SER A O 1
ATOM 561 N N . ARG A 1 71 ? 4.665 2.381 3.430 1.00 95.44 71 ARG A N 1
ATOM 562 C CA . ARG A 1 71 ? 3.769 3.291 4.155 1.00 95.44 71 ARG A CA 1
ATOM 563 C C . ARG A 1 71 ? 2.456 3.505 3.402 1.00 95.44 71 ARG A C 1
ATOM 565 O O . ARG A 1 71 ? 1.390 3.432 4.003 1.00 95.44 71 ARG A O 1
ATOM 572 N N . ASN A 1 72 ? 2.525 3.729 2.094 1.00 95.19 72 ASN A N 1
ATOM 573 C CA . ASN A 1 72 ? 1.347 3.951 1.258 1.00 95.19 72 ASN A CA 1
ATOM 574 C C . ASN A 1 72 ? 0.432 2.725 1.209 1.00 95.19 72 ASN A C 1
ATOM 576 O O . ASN A 1 72 ? -0.785 2.871 1.277 1.00 95.19 72 ASN A O 1
ATOM 580 N N . VAL A 1 73 ? 1.009 1.526 1.144 1.00 95.12 73 VAL A N 1
ATOM 581 C CA . VAL A 1 73 ? 0.282 0.254 1.213 1.00 95.12 73 VAL A CA 1
ATOM 582 C C . VAL A 1 73 ? -0.460 0.117 2.541 1.00 95.12 73 VAL A C 1
ATOM 584 O O . VAL A 1 73 ? -1.643 -0.210 2.549 1.00 95.12 73 VAL A O 1
ATOM 587 N N . GLN A 1 74 ? 0.201 0.403 3.665 1.00 93.19 74 GLN A N 1
ATOM 588 C CA . GLN A 1 74 ? -0.440 0.354 4.983 1.00 93.19 74 GLN A CA 1
ATOM 589 C C . GLN A 1 74 ? -1.572 1.380 5.105 1.00 93.19 74 GLN A C 1
ATOM 591 O O . GLN A 1 74 ? -2.663 1.045 5.556 1.00 93.19 74 GLN A O 1
ATOM 596 N N . ASN A 1 75 ? -1.344 2.609 4.637 1.00 93.12 75 ASN A N 1
ATOM 597 C CA . ASN A 1 75 ? -2.360 3.659 4.643 1.00 93.12 75 ASN A CA 1
ATOM 598 C C . ASN A 1 75 ? -3.571 3.292 3.776 1.00 93.12 75 ASN A C 1
ATOM 600 O O . ASN A 1 75 ? -4.706 3.516 4.188 1.00 93.12 75 ASN A O 1
ATOM 604 N N . ALA A 1 76 ? -3.343 2.697 2.602 1.00 93.00 76 ALA A N 1
ATOM 605 C CA . ALA A 1 76 ? -4.417 2.216 1.740 1.00 93.00 76 ALA A CA 1
ATOM 606 C C . ALA A 1 76 ? -5.222 1.093 2.410 1.00 93.00 76 ALA A C 1
ATOM 608 O O . ALA A 1 76 ? -6.440 1.079 2.310 1.00 93.00 76 ALA A O 1
ATOM 609 N N . ARG A 1 77 ? -4.568 0.191 3.151 1.00 91.75 77 ARG A N 1
ATOM 610 C CA . ARG A 1 77 ? -5.252 -0.870 3.908 1.00 91.75 77 ARG A CA 1
ATOM 611 C C . ARG A 1 77 ? -6.021 -0.354 5.113 1.00 91.75 77 ARG A C 1
ATOM 613 O O . ARG A 1 77 ? -7.030 -0.944 5.480 1.00 91.75 77 ARG A O 1
ATOM 620 N N . ALA A 1 78 ? -5.563 0.728 5.736 1.00 90.38 78 ALA A N 1
ATOM 621 C CA . ALA A 1 78 ? -6.209 1.298 6.913 1.00 90.38 78 ALA A CA 1
ATOM 622 C C . ALA A 1 78 ? -7.676 1.686 6.656 1.00 90.38 78 ALA A C 1
ATOM 624 O O . ALA A 1 78 ? -8.474 1.650 7.587 1.00 90.38 78 ALA A O 1
ATOM 625 N N . SER A 1 79 ? -8.051 2.001 5.409 1.00 87.56 79 SER A N 1
ATOM 626 C CA . SER A 1 79 ? -9.444 2.280 5.035 1.00 87.56 79 SER A CA 1
ATOM 627 C C . SER A 1 79 ? -10.348 1.041 5.028 1.00 87.56 79 SER A C 1
ATOM 629 O O . SER A 1 79 ? -11.563 1.189 5.116 1.00 87.56 79 SER A O 1
ATOM 631 N N . CYS A 1 80 ? -9.777 -0.164 4.933 1.00 89.12 80 CYS A N 1
ATOM 632 C CA . CYS A 1 80 ? -10.520 -1.426 4.914 1.00 89.12 80 CYS A CA 1
ATOM 633 C C . CYS A 1 80 ? -10.877 -1.914 6.324 1.00 89.12 80 CYS A C 1
ATOM 635 O O . CYS A 1 80 ? -11.770 -2.743 6.484 1.00 89.12 80 CYS A O 1
ATOM 637 N N . TYR A 1 81 ? -10.167 -1.433 7.347 1.00 87.00 81 TYR A N 1
ATOM 638 C CA . TYR A 1 81 ? -10.396 -1.828 8.732 1.00 87.00 81 TYR A CA 1
ATOM 639 C C . TYR A 1 81 ? -11.385 -0.879 9.419 1.00 87.00 81 TYR A C 1
ATOM 641 O O . TYR A 1 81 ? -11.372 0.329 9.157 1.00 87.00 81 TYR A O 1
ATOM 649 N N . PRO A 1 82 ? -12.225 -1.388 10.337 1.00 87.50 82 PRO A N 1
ATOM 650 C CA . PRO A 1 82 ? -13.081 -0.529 11.139 1.00 87.50 82 PRO A CA 1
ATOM 651 C C . PRO A 1 82 ? -12.229 0.423 11.985 1.00 87.50 82 PRO A C 1
ATOM 653 O O . PRO A 1 82 ? -11.154 0.069 12.479 1.00 87.50 82 PRO A O 1
ATOM 656 N N . LYS A 1 83 ? -12.717 1.653 12.166 1.00 86.00 83 LYS A N 1
ATOM 657 C CA . LYS A 1 83 ? -12.047 2.636 13.020 1.00 86.00 83 LYS A CA 1
ATOM 658 C C . LYS A 1 83 ? -12.029 2.122 14.456 1.00 86.00 83 LYS A C 1
ATOM 660 O O . LYS A 1 83 ? -13.071 1.758 14.994 1.00 86.00 83 LYS A O 1
ATOM 665 N N . ILE A 1 84 ? -10.850 2.139 15.071 1.00 87.19 84 ILE A N 1
ATOM 666 C CA . ILE A 1 84 ? -10.699 1.783 16.481 1.00 87.19 84 ILE A CA 1
ATOM 667 C C . ILE A 1 84 ? -11.458 2.827 17.319 1.00 87.19 84 ILE A C 1
ATOM 669 O O . ILE A 1 84 ? -11.184 4.025 17.163 1.00 87.19 84 ILE A O 1
ATOM 673 N N . PRO A 1 85 ? -12.392 2.403 18.187 1.00 91.44 85 PRO A N 1
ATOM 674 C CA . PRO A 1 85 ? -13.091 3.299 19.100 1.00 91.44 85 PRO A CA 1
ATOM 675 C C . PRO A 1 85 ? -12.112 4.076 19.983 1.00 91.44 85 PRO A C 1
ATOM 677 O O . PRO A 1 85 ? -11.183 3.499 20.548 1.00 91.44 85 PRO A O 1
ATOM 680 N N . LYS A 1 86 ? -12.325 5.385 20.136 1.00 92.31 86 LYS A N 1
ATOM 681 C CA . LYS A 1 86 ? -11.452 6.264 20.937 1.00 92.31 86 LYS A CA 1
ATOM 682 C C . LYS A 1 86 ? -11.979 6.525 22.342 1.00 92.31 86 LYS A C 1
ATOM 684 O O . LYS A 1 86 ? -11.274 7.107 23.163 1.00 92.31 86 LYS A O 1
ATOM 689 N N . SER A 1 87 ? -13.215 6.123 22.631 1.00 94.50 87 SER A N 1
ATOM 690 C CA . SER A 1 87 ? -13.830 6.313 23.942 1.00 94.50 87 SER A CA 1
ATOM 691 C C . SER A 1 87 ? -14.582 5.074 24.405 1.00 94.50 87 SER A C 1
ATOM 693 O O . SER A 1 87 ? -15.088 4.296 23.596 1.00 94.50 87 SER A O 1
ATOM 695 N N . ARG A 1 88 ? -14.740 4.936 25.728 1.00 91.44 88 ARG A N 1
ATOM 696 C CA . ARG A 1 88 ? -15.558 3.872 26.332 1.00 91.44 88 ARG A CA 1
ATOM 697 C C . ARG A 1 88 ? -16.982 3.857 25.762 1.00 91.44 88 ARG A C 1
ATOM 699 O O . ARG A 1 88 ? -17.532 2.792 25.516 1.00 91.44 88 ARG A O 1
ATOM 706 N N . LYS A 1 89 ? -17.563 5.036 25.508 1.00 93.12 89 LYS A N 1
ATOM 707 C CA . LYS A 1 89 ? -18.898 5.168 24.906 1.00 93.12 89 LYS A CA 1
ATOM 708 C C . LYS A 1 89 ? -18.937 4.594 23.488 1.00 93.12 89 LYS A C 1
ATOM 710 O O . LYS A 1 89 ? -19.856 3.851 23.170 1.00 93.12 89 LYS A O 1
ATOM 715 N N . GLU A 1 90 ? -17.941 4.904 22.660 1.00 92.12 90 GLU A N 1
ATOM 716 C CA . GLU A 1 90 ? -17.841 4.348 21.305 1.00 92.12 90 GLU A CA 1
ATOM 717 C C . GLU A 1 90 ? -17.667 2.829 21.328 1.00 92.12 90 GLU A C 1
ATOM 719 O O . GLU A 1 90 ? -18.342 2.148 20.567 1.00 92.12 90 GLU A O 1
A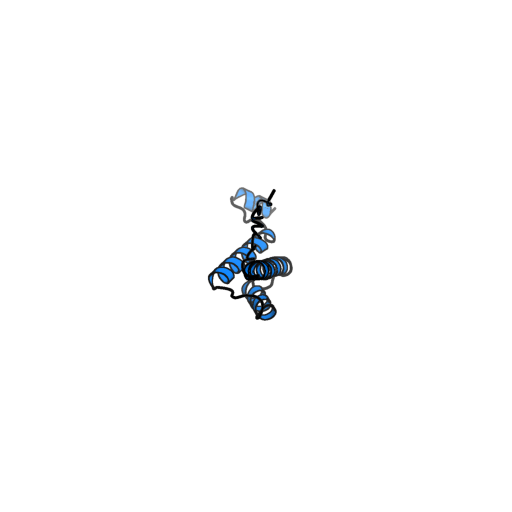TOM 724 N N . VAL A 1 91 ? -16.850 2.294 22.245 1.00 92.00 91 VAL A N 1
ATOM 725 C CA . VAL A 1 91 ? -16.694 0.840 22.421 1.00 92.00 91 VAL A CA 1
ATOM 726 C C . VAL A 1 91 ? -18.046 0.181 22.705 1.00 92.00 91 VAL A C 1
ATOM 728 O O . VAL A 1 91 ? -18.426 -0.763 22.017 1.00 92.00 91 VAL A O 1
ATOM 731 N N . HIS A 1 92 ? -18.811 0.701 23.671 1.00 92.94 92 HIS A N 1
ATOM 732 C CA . HIS A 1 92 ? -20.136 0.159 23.983 1.00 92.94 92 HIS A CA 1
ATOM 733 C C . HIS A 1 92 ? -21.118 0.280 22.812 1.00 92.94 92 HIS A C 1
ATOM 735 O O . HIS A 1 92 ? -21.931 -0.617 22.626 1.00 92.94 92 HIS A O 1
ATOM 741 N N . ASN A 1 93 ? -21.027 1.341 22.005 1.00 89.06 93 ASN A N 1
ATOM 742 C CA . ASN A 1 93 ? -21.842 1.484 20.797 1.00 89.06 93 ASN A CA 1
ATOM 743 C C . ASN A 1 93 ? -21.465 0.471 19.707 1.00 89.06 93 ASN A C 1
ATOM 745 O O . ASN A 1 93 ? -22.339 0.053 18.965 1.00 89.06 93 ASN A O 1
ATOM 749 N N . THR A 1 94 ? -20.187 0.091 19.587 1.00 86.69 94 THR A N 1
ATOM 750 C CA . THR A 1 94 ? -19.737 -0.908 18.598 1.00 86.69 94 THR A CA 1
ATOM 751 C C . THR A 1 94 ? -20.020 -2.354 19.000 1.00 86.69 94 THR A C 1
ATOM 753 O O . THR A 1 94 ? -20.024 -3.225 18.138 1.00 86.69 94 THR A O 1
ATOM 756 N N . LEU A 1 95 ? -20.205 -2.619 20.298 1.00 85.19 95 LEU A N 1
ATOM 757 C CA . LEU A 1 95 ? -20.478 -3.957 20.842 1.00 85.19 95 LEU A CA 1
ATOM 758 C C . LEU A 1 95 ? -21.974 -4.283 20.940 1.00 85.19 95 LEU A C 1
ATOM 760 O O . LEU A 1 95 ? -22.320 -5.422 21.250 1.00 85.19 95 LEU A O 1
ATOM 764 N N . ARG A 1 96 ? -22.834 -3.278 20.770 1.00 68.12 96 ARG A N 1
ATOM 765 C CA . ARG A 1 96 ? -24.286 -3.393 20.895 1.00 68.12 96 ARG A CA 1
ATOM 766 C C . ARG A 1 96 ? -24.919 -3.670 19.542 1.00 68.12 96 ARG A C 1
ATOM 768 O O . ARG A 1 96 ? -25.892 -4.452 19.539 1.00 68.12 96 ARG A O 1
#

pLDDT: mean 81.41, std 14.77, range [41.97, 95.44]

Organism: NCBI:txid13131